Protein AF-A0A2G5KJH4-F1 (afdb_monomer)

Sequence (146 aa):
MKNVLNLIVLFIATLSLSCQGQSGFVKIDESEIDTVKLKSVQKLATDILLAQKRGTYYQLTSEEATAAMIEGLSETVQKSSHIQLKQLFGAFKEITFHSLLENEQRFRVYRFKGAYESDADVEVRAVTDSAGKLAGFFIKPWNESL

Radius of gyration: 23.16 Å; Cα contacts (8 Å, |Δi|>4): 206; chains: 1; bounding box: 33×48×89 Å

pLDDT: mean 88.8, std 18.12, range [39.62, 98.81]

Secondary structure (DSSP, 8-state):
-----------------------SEEEPPGGG--HHHHHHHHHHHHHHHHHHHTT------TTTB-HHHHHHT-HHHHHHHHHHHHHHH-S--EEEEEEEEEETT--EEEEEEEE-SS---EEEEEEE-TTS-EEEEEEEE--S--

Mean predicted aligned error: 8.67 Å

Structure (mmCIF, N/CA/C/O backbone):
data_AF-A0A2G5KJH4-F1
#
_entry.id   AF-A0A2G5KJH4-F1
#
loop_
_atom_site.group_PDB
_atom_site.id
_atom_site.type_symbol
_atom_site.label_atom_id
_atom_site.label_alt_id
_atom_site.label_comp_id
_atom_site.label_asym_id
_atom_site.label_entity_id
_atom_site.label_seq_id
_atom_site.pdbx_PDB_ins_code
_atom_site.Cartn_x
_atom_site.Cartn_y
_atom_site.Cartn_z
_atom_site.occupancy
_atom_site.B_iso_or_equiv
_atom_site.auth_seq_id
_atom_site.auth_comp_id
_atom_site.auth_asym_id
_atom_site.auth_atom_id
_atom_site.pdbx_PDB_model_num
ATOM 1 N N . MET A 1 1 ? -15.353 -32.971 -73.417 1.00 39.62 1 MET A N 1
ATOM 2 C CA . MET A 1 1 ? -13.909 -32.838 -73.125 1.00 39.62 1 MET A CA 1
ATOM 3 C C . MET A 1 1 ? -13.710 -31.631 -72.228 1.00 39.62 1 MET A C 1
ATOM 5 O O . MET A 1 1 ? -14.051 -30.562 -72.696 1.00 39.62 1 MET A O 1
ATOM 9 N N . LYS A 1 2 ? -13.147 -31.840 -71.024 1.00 41.62 2 LYS A N 1
ATOM 10 C CA . LYS A 1 2 ? -12.298 -30.903 -70.251 1.00 41.62 2 LYS A CA 1
ATOM 11 C C . LYS A 1 2 ? -12.901 -29.519 -69.905 1.00 41.62 2 LYS A C 1
ATOM 13 O O . LYS A 1 2 ? -13.318 -28.800 -70.786 1.00 41.62 2 LYS A O 1
ATOM 18 N N . ASN A 1 3 ? -12.913 -28.990 -68.689 1.00 47.75 3 ASN A N 1
ATOM 19 C CA . ASN A 1 3 ? -12.352 -29.359 -67.400 1.00 47.75 3 ASN A CA 1
ATOM 20 C C . ASN A 1 3 ? -13.089 -28.534 -66.330 1.00 47.75 3 ASN A C 1
ATOM 22 O O . ASN A 1 3 ? -13.518 -27.410 -66.574 1.00 47.75 3 ASN A O 1
ATOM 26 N N . VAL A 1 4 ? -13.171 -29.127 -65.147 1.00 53.56 4 VAL A N 1
ATOM 27 C CA . VAL A 1 4 ? -13.433 -28.531 -63.836 1.00 53.56 4 VAL A CA 1
ATOM 28 C C . VAL A 1 4 ? -12.732 -27.178 -63.662 1.00 53.56 4 VAL A C 1
ATOM 30 O O . VAL A 1 4 ? -11.527 -27.095 -63.890 1.00 53.56 4 VAL A O 1
ATOM 33 N N . LEU A 1 5 ? -13.443 -26.174 -63.142 1.00 44.75 5 LEU A N 1
ATOM 34 C CA . LEU A 1 5 ? -12.828 -25.186 -62.254 1.00 44.75 5 LEU A CA 1
ATOM 35 C C . LEU A 1 5 ? -13.880 -24.603 -61.298 1.00 44.75 5 LEU A C 1
ATOM 37 O O . LEU A 1 5 ? -14.481 -23.562 -61.546 1.00 44.75 5 LEU A O 1
ATOM 41 N N . ASN A 1 6 ? -14.113 -25.324 -60.199 1.00 46.94 6 ASN A N 1
ATOM 42 C CA . ASN A 1 6 ? -14.789 -24.799 -59.016 1.00 46.94 6 ASN A CA 1
ATOM 43 C C . ASN A 1 6 ? -13.948 -23.646 -58.457 1.00 46.94 6 ASN A C 1
ATOM 45 O O . ASN A 1 6 ? -12.899 -23.884 -57.858 1.00 46.94 6 ASN A O 1
ATOM 49 N N . LEU A 1 7 ? -14.399 -22.406 -58.637 1.00 44.47 7 LEU A N 1
ATOM 50 C CA . LEU A 1 7 ? -13.833 -21.263 -57.931 1.00 44.47 7 LEU A CA 1
ATOM 51 C C . LEU A 1 7 ? -14.471 -21.206 -56.538 1.00 44.47 7 LEU A C 1
ATOM 53 O O . LEU A 1 7 ? -15.496 -20.565 -56.321 1.00 44.47 7 LEU A O 1
ATOM 57 N N . ILE A 1 8 ? -13.875 -21.941 -55.601 1.00 52.09 8 ILE A N 1
ATOM 58 C CA . ILE A 1 8 ? -14.148 -21.799 -54.172 1.00 52.09 8 ILE A CA 1
ATOM 59 C C . ILE A 1 8 ? -13.588 -20.436 -53.763 1.00 52.09 8 ILE A C 1
ATOM 61 O O . ILE A 1 8 ? -12.385 -20.275 -53.568 1.00 52.09 8 ILE A O 1
ATOM 65 N N . VAL A 1 9 ? -14.461 -19.434 -53.672 1.00 51.50 9 VAL A N 1
ATOM 66 C CA . VAL A 1 9 ? -14.136 -18.160 -53.027 1.00 51.50 9 VAL A CA 1
ATOM 67 C C . VAL A 1 9 ? -14.110 -18.425 -51.525 1.00 51.50 9 VAL A C 1
ATOM 69 O O . VAL A 1 9 ? -15.129 -18.391 -50.840 1.00 51.50 9 VAL A O 1
ATOM 72 N N . LEU A 1 10 ? -12.921 -18.764 -51.031 1.00 44.62 10 LEU A N 1
ATOM 73 C CA . LEU A 1 10 ? -12.604 -18.839 -49.614 1.00 44.62 10 LEU A CA 1
ATOM 74 C C . LEU A 1 10 ? -12.591 -17.402 -49.073 1.00 44.62 10 LEU A C 1
ATOM 76 O O . LEU A 1 10 ? -11.574 -16.713 -49.139 1.00 44.62 10 LEU A O 1
ATOM 80 N N . PHE A 1 11 ? -13.741 -16.917 -48.601 1.00 45.78 11 PHE A N 1
ATOM 81 C CA . PHE A 1 11 ? -13.803 -15.649 -47.883 1.00 45.78 11 PHE A CA 1
ATOM 82 C C . PHE A 1 11 ? -13.142 -15.865 -46.522 1.00 45.78 11 PHE A C 1
ATOM 84 O O . PHE A 1 11 ? -13.711 -16.469 -45.613 1.00 45.78 11 PHE A O 1
ATOM 91 N N . ILE A 1 12 ? -11.878 -15.452 -46.450 1.00 56.50 12 ILE A N 1
ATOM 92 C CA . ILE A 1 12 ? -11.040 -15.455 -45.258 1.00 56.50 12 ILE A CA 1
ATOM 93 C C . ILE A 1 12 ? -11.812 -14.724 -44.164 1.00 56.50 12 ILE A C 1
ATOM 95 O O . ILE A 1 12 ? -12.029 -13.515 -44.245 1.00 56.50 12 ILE A O 1
ATOM 99 N N . ALA A 1 13 ? -12.244 -15.480 -43.155 1.00 51.56 13 ALA A N 1
ATOM 100 C CA . ALA A 1 13 ? -12.702 -14.928 -41.899 1.00 51.56 13 ALA A CA 1
ATOM 101 C C . ALA A 1 13 ? -11.585 -14.017 -41.388 1.00 51.56 13 ALA A C 1
ATOM 103 O O . ALA A 1 13 ? -10.507 -14.485 -41.017 1.00 51.56 13 ALA A O 1
ATOM 104 N N . THR A 1 14 ? -11.822 -12.708 -41.428 1.00 55.09 14 THR A N 1
ATOM 105 C CA . THR A 1 14 ? -11.014 -11.740 -40.705 1.00 55.09 14 THR A CA 1
ATOM 106 C C . THR A 1 14 ? -11.113 -12.131 -39.242 1.00 55.09 14 THR A C 1
ATOM 108 O O . THR A 1 14 ? -12.098 -11.811 -38.576 1.00 55.09 14 THR A O 1
ATOM 111 N N . LEU A 1 15 ? -10.116 -12.880 -38.769 1.00 50.53 15 LEU A N 1
ATOM 112 C CA . LEU A 1 15 ? -9.802 -13.018 -37.362 1.00 50.53 15 LEU A CA 1
ATOM 113 C C . LEU A 1 15 ? -9.658 -11.595 -36.847 1.00 50.53 15 LEU A C 1
ATOM 115 O O . LEU A 1 15 ? -8.642 -10.931 -37.052 1.00 50.53 15 LEU A O 1
ATOM 119 N N . SER A 1 16 ? -10.735 -11.105 -36.247 1.00 42.84 16 SER A N 1
ATOM 120 C CA . SER A 1 16 ? -10.716 -9.952 -35.378 1.00 42.84 16 SER A CA 1
ATOM 121 C C . SER A 1 16 ? -9.796 -10.348 -34.233 1.00 42.84 16 SER A C 1
ATOM 123 O O . SER A 1 16 ? -10.228 -10.915 -33.234 1.00 42.84 16 SER A O 1
ATOM 125 N N . LEU A 1 17 ? -8.497 -10.103 -34.409 1.00 51.12 17 LEU A N 1
ATOM 126 C CA . LEU A 1 17 ? -7.570 -9.929 -33.308 1.00 51.12 17 LEU A CA 1
ATOM 127 C C . LEU A 1 17 ? -8.047 -8.677 -32.576 1.00 51.12 17 LEU A C 1
ATOM 129 O O . LEU A 1 17 ? -7.511 -7.582 -32.723 1.00 51.12 17 LEU A O 1
ATOM 133 N N . SER A 1 18 ? -9.114 -8.839 -31.801 1.00 42.34 18 SER A N 1
ATOM 134 C CA . SER A 1 18 ? -9.310 -8.070 -30.598 1.00 42.34 18 SER A CA 1
ATOM 135 C C . SER A 1 18 ? -8.090 -8.386 -29.738 1.00 42.34 18 SER A C 1
ATOM 137 O O . SER A 1 18 ? -8.107 -9.341 -28.966 1.00 42.34 18 SER A O 1
ATOM 139 N N . CYS A 1 19 ? -7.003 -7.629 -29.924 1.00 42.69 19 CYS A N 1
ATOM 140 C CA . CYS A 1 19 ? -5.991 -7.447 -28.894 1.00 42.69 19 CYS A CA 1
ATOM 141 C C . CYS A 1 19 ? -6.731 -6.863 -27.691 1.00 42.69 19 CYS A C 1
ATOM 143 O O . CYS A 1 19 ? -6.896 -5.653 -27.549 1.00 42.69 19 CYS A O 1
ATOM 145 N N . GLN A 1 20 ? -7.288 -7.770 -26.894 1.00 45.03 20 GLN A N 1
ATOM 146 C CA . GLN A 1 20 ? -7.810 -7.507 -25.572 1.00 45.03 20 GLN A CA 1
ATOM 147 C C . GLN A 1 20 ? -6.679 -6.877 -24.763 1.00 45.03 20 GLN A C 1
ATOM 149 O O . GLN A 1 20 ? -5.531 -7.310 -24.848 1.00 45.03 20 GLN A O 1
ATOM 154 N N . GLY A 1 21 ? -7.020 -5.795 -24.066 1.00 46.72 21 GLY A N 1
ATOM 155 C CA . GLY A 1 21 ? -6.085 -4.850 -23.480 1.00 46.72 21 GLY A CA 1
ATOM 156 C C . GLY A 1 21 ? -5.003 -5.528 -22.656 1.00 46.72 21 GLY A C 1
ATOM 157 O O . GLY A 1 21 ? -5.258 -6.058 -21.578 1.00 46.72 21 GLY A O 1
ATOM 158 N N . GLN A 1 22 ? -3.776 -5.460 -23.154 1.00 49.91 22 GLN A N 1
ATOM 159 C CA . GLN A 1 22 ? -2.614 -5.718 -22.334 1.00 49.91 22 GLN A CA 1
ATOM 160 C C . GLN A 1 22 ? -2.449 -4.477 -21.462 1.00 49.91 22 GLN A C 1
ATOM 162 O O . GLN A 1 22 ? -2.043 -3.417 -21.940 1.00 49.91 22 GLN A O 1
ATOM 16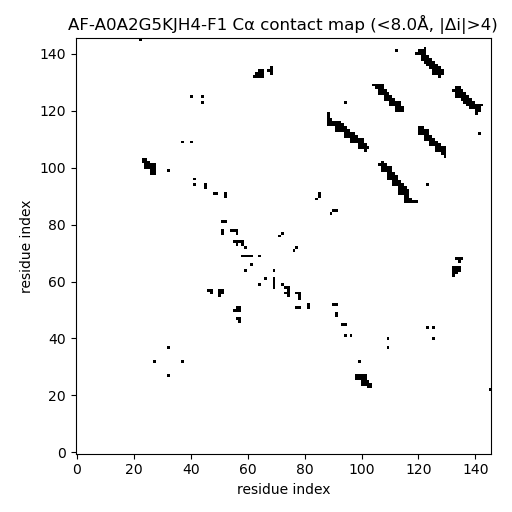7 N N . SER A 1 23 ? -2.856 -4.578 -20.193 1.00 59.56 23 SER A N 1
ATOM 168 C CA . SER A 1 23 ? -2.472 -3.608 -19.172 1.00 59.56 23 SER A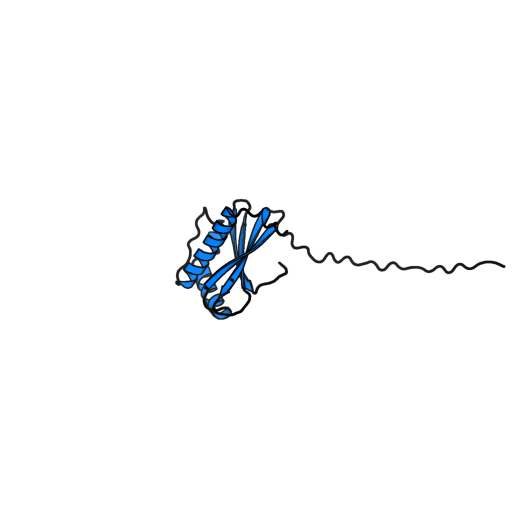 CA 1
ATOM 169 C C . SER A 1 23 ? -0.973 -3.368 -19.345 1.00 59.56 23 SER A C 1
ATOM 171 O O . SER A 1 23 ? -0.220 -4.342 -19.351 1.00 59.56 23 SER A O 1
ATOM 173 N N . GLY A 1 24 ? -0.528 -2.121 -19.523 1.00 81.12 24 GLY A N 1
ATOM 174 C CA . GLY A 1 24 ? 0.882 -1.783 -19.787 1.00 81.12 24 GLY A CA 1
ATOM 175 C C . GLY A 1 24 ? 1.848 -2.103 -18.637 1.00 81.12 24 GLY A C 1
ATOM 176 O O . GLY A 1 24 ? 2.912 -1.504 -18.555 1.00 81.12 24 GLY A O 1
ATOM 177 N N . PHE A 1 25 ? 1.455 -2.991 -17.725 1.00 88.44 25 PHE A N 1
ATOM 178 C CA . PHE A 1 25 ? 2.206 -3.492 -16.592 1.00 88.44 25 PHE A CA 1
ATOM 179 C C . PHE A 1 25 ? 2.720 -4.899 -16.891 1.00 88.44 25 PHE A C 1
ATOM 181 O O . PHE A 1 25 ? 1.955 -5.803 -17.223 1.00 88.44 25 PHE A O 1
ATOM 188 N N . VAL A 1 26 ? 4.021 -5.088 -16.715 1.00 93.38 26 VAL A N 1
ATOM 189 C CA . VAL A 1 26 ? 4.711 -6.369 -16.854 1.00 93.38 26 VAL A CA 1
ATOM 190 C C . VAL A 1 26 ? 5.118 -6.849 -15.465 1.00 93.38 26 VAL A C 1
ATOM 192 O O . VAL A 1 26 ? 5.580 -6.060 -14.639 1.00 93.38 26 VAL A O 1
ATOM 195 N N . LYS A 1 27 ? 4.918 -8.140 -15.183 1.00 95.12 27 LYS A N 1
ATOM 196 C CA . LYS A 1 27 ? 5.372 -8.748 -13.929 1.00 95.12 27 LYS A CA 1
ATOM 197 C C . LYS A 1 27 ? 6.897 -8.833 -13.922 1.00 95.12 27 LYS A C 1
ATOM 199 O O . LYS A 1 27 ? 7.480 -9.322 -14.883 1.00 95.12 27 LYS A O 1
ATOM 204 N N . ILE A 1 28 ? 7.504 -8.371 -12.835 1.00 96.00 28 ILE A N 1
ATOM 205 C CA . ILE A 1 28 ? 8.944 -8.487 -12.592 1.00 96.00 28 ILE A CA 1
ATOM 206 C C . ILE A 1 28 ? 9.240 -9.880 -12.035 1.00 96.00 28 ILE A C 1
ATOM 208 O O . ILE A 1 28 ? 8.491 -10.369 -11.179 1.00 96.00 28 ILE A O 1
ATOM 212 N N . ASP A 1 29 ? 10.303 -10.515 -12.527 1.00 96.19 29 ASP A N 1
ATOM 213 C CA . ASP A 1 29 ? 10.738 -11.819 -12.030 1.00 96.19 29 ASP A CA 1
ATOM 214 C C . ASP A 1 29 ? 11.220 -11.705 -10.578 1.00 96.19 29 ASP A C 1
ATOM 216 O O . ASP A 1 29 ? 11.828 -10.709 -10.190 1.00 96.19 29 ASP A O 1
ATOM 220 N N . GLU A 1 30 ? 10.958 -12.723 -9.757 1.00 93.94 30 GLU A N 1
ATOM 221 C CA . GLU A 1 30 ? 11.320 -12.702 -8.335 1.00 93.94 30 GLU A CA 1
ATOM 222 C C . GLU A 1 30 ? 12.825 -12.521 -8.105 1.00 93.94 30 GLU A C 1
ATOM 224 O O . GLU A 1 30 ? 13.220 -11.860 -7.143 1.00 93.94 30 GLU A O 1
ATOM 229 N N . SER A 1 31 ? 13.661 -13.043 -9.007 1.00 95.88 31 SER A N 1
ATOM 230 C CA . SER A 1 31 ? 15.119 -12.893 -8.950 1.00 95.88 31 SER A CA 1
ATOM 231 C C . SER A 1 31 ? 15.600 -11.461 -9.215 1.00 95.88 31 SER A C 1
ATOM 233 O O . SER A 1 31 ? 16.696 -11.094 -8.792 1.00 95.88 31 SER A O 1
ATOM 235 N N . GLU A 1 32 ? 14.774 -10.632 -9.859 1.00 96.12 32 GLU A N 1
ATOM 236 C CA . GLU A 1 32 ? 15.063 -9.230 -10.178 1.00 96.12 32 GLU A CA 1
ATOM 237 C C . GLU A 1 32 ? 14.528 -8.260 -9.111 1.00 96.12 32 GLU A C 1
ATOM 239 O O . GLU A 1 32 ? 14.767 -7.048 -9.173 1.00 96.12 32 GLU A O 1
ATOM 244 N N . ILE A 1 33 ? 13.794 -8.765 -8.113 1.00 97.12 33 ILE A N 1
ATOM 245 C CA . ILE A 1 33 ? 13.198 -7.927 -7.075 1.00 97.12 33 ILE A CA 1
ATOM 246 C C . ILE A 1 33 ? 14.275 -7.431 -6.108 1.00 97.12 33 ILE A C 1
ATOM 248 O O . ILE A 1 33 ? 14.884 -8.185 -5.348 1.00 97.12 33 ILE A O 1
ATOM 252 N N . ASP A 1 34 ? 14.422 -6.109 -6.049 1.00 97.19 34 ASP A N 1
ATOM 253 C CA . ASP A 1 34 ? 15.164 -5.428 -4.991 1.00 97.19 34 ASP A CA 1
ATOM 254 C C . ASP A 1 34 ? 14.459 -5.639 -3.639 1.00 97.19 34 ASP A C 1
ATOM 256 O O . ASP A 1 34 ? 13.479 -4.969 -3.290 1.00 97.19 34 ASP A O 1
ATOM 260 N N . THR A 1 35 ? 14.967 -6.601 -2.870 1.00 97.06 35 THR A N 1
ATOM 261 C CA . THR A 1 35 ? 14.379 -7.002 -1.587 1.00 97.06 35 THR A CA 1
ATOM 262 C C . THR A 1 35 ? 14.443 -5.907 -0.522 1.00 97.06 35 THR A C 1
ATOM 264 O O . THR A 1 35 ? 13.610 -5.897 0.387 1.00 97.06 35 THR A O 1
ATOM 267 N N . VAL A 1 36 ? 15.388 -4.965 -0.622 1.00 97.69 36 VAL A N 1
ATOM 268 C CA . VAL A 1 36 ? 15.489 -3.833 0.309 1.00 97.69 36 VAL A CA 1
ATOM 269 C C . VAL A 1 36 ? 14.341 -2.864 0.048 1.00 97.69 36 VAL A C 1
ATOM 271 O O . VAL A 1 36 ? 13.624 -2.494 0.982 1.00 97.69 36 VAL A O 1
ATOM 274 N N . LYS A 1 37 ? 14.099 -2.519 -1.222 1.00 97.00 37 LYS A N 1
ATOM 275 C CA . LYS A 1 37 ? 12.957 -1.675 -1.609 1.00 97.00 37 LYS A CA 1
ATOM 276 C C . LYS A 1 37 ? 11.625 -2.337 -1.292 1.00 97.00 37 LYS A C 1
ATOM 278 O O . LYS A 1 37 ? 10.760 -1.682 -0.714 1.00 97.00 37 LYS A O 1
ATOM 283 N N . LEU A 1 38 ? 11.475 -3.628 -1.594 1.00 98.19 38 LEU A N 1
ATOM 284 C CA . LEU A 1 38 ? 10.269 -4.381 -1.249 1.00 98.19 38 LEU A CA 1
ATOM 285 C C . LEU A 1 38 ? 9.959 -4.288 0.252 1.00 98.19 38 LEU A C 1
ATOM 287 O O . LEU A 1 38 ? 8.844 -3.927 0.624 1.00 98.19 38 LEU A O 1
ATOM 291 N N . LYS A 1 39 ? 10.947 -4.564 1.114 1.00 98.31 39 LYS A N 1
ATOM 292 C CA . LYS A 1 39 ? 10.771 -4.488 2.573 1.00 98.31 39 LYS A CA 1
ATOM 293 C C . LYS A 1 39 ? 10.408 -3.080 3.036 1.00 98.31 39 LYS A C 1
ATOM 295 O O . LYS A 1 39 ? 9.562 -2.942 3.914 1.00 98.31 39 LYS A O 1
ATOM 300 N N . SER A 1 40 ? 11.009 -2.051 2.438 1.00 98.31 40 SER A N 1
ATOM 301 C CA . SER A 1 40 ? 10.682 -0.654 2.742 1.00 98.31 40 SER A CA 1
ATOM 302 C C . SER A 1 40 ? 9.223 -0.324 2.404 1.00 98.31 40 SER A C 1
ATOM 304 O O . SER A 1 40 ? 8.479 0.151 3.262 1.00 98.31 40 SER A O 1
ATOM 306 N N . VAL A 1 41 ? 8.768 -0.670 1.194 1.00 98.62 41 VAL A N 1
ATOM 307 C CA . VAL A 1 41 ? 7.381 -0.430 0.757 1.00 98.62 41 VAL A CA 1
ATOM 308 C C . VAL A 1 41 ? 6.385 -1.237 1.589 1.00 98.62 41 VAL A C 1
ATOM 310 O O . VAL A 1 41 ? 5.356 -0.704 2.005 1.00 98.62 41 VAL A O 1
ATOM 313 N N . GLN A 1 42 ? 6.691 -2.504 1.882 1.00 98.75 42 GLN A N 1
ATOM 314 C CA . GLN A 1 42 ? 5.846 -3.343 2.730 1.00 98.75 42 GLN A CA 1
ATOM 315 C C . GLN A 1 42 ? 5.739 -2.776 4.148 1.00 98.75 42 GLN A C 1
ATOM 317 O O . GLN A 1 42 ? 4.647 -2.746 4.718 1.00 98.75 42 GLN A O 1
ATOM 322 N N . LYS A 1 43 ? 6.849 -2.290 4.716 1.00 98.69 43 LYS A N 1
ATOM 323 C CA . LYS A 1 43 ? 6.850 -1.640 6.028 1.00 98.69 43 LYS A CA 1
ATOM 324 C C . LYS A 1 43 ? 5.973 -0.388 6.015 1.00 98.69 43 LYS A C 1
ATOM 326 O O . LYS A 1 43 ? 5.095 -0.281 6.863 1.00 98.69 43 LYS A O 1
ATOM 331 N N . LEU A 1 44 ? 6.149 0.500 5.035 1.00 98.81 44 LEU A N 1
ATOM 332 C CA . LEU A 1 44 ? 5.346 1.721 4.914 1.00 98.81 44 LEU A CA 1
ATOM 333 C C . LEU A 1 44 ? 3.844 1.408 4.805 1.00 98.81 44 LEU A C 1
ATOM 335 O O . LEU A 1 44 ? 3.038 1.961 5.549 1.00 98.81 44 LEU A O 1
ATOM 339 N N . ALA A 1 45 ? 3.465 0.467 3.935 1.00 98.75 45 ALA A N 1
ATOM 340 C CA . ALA A 1 45 ? 2.079 0.016 3.794 1.00 98.75 45 ALA A CA 1
ATOM 341 C C . ALA A 1 45 ? 1.514 -0.553 5.109 1.00 98.75 45 ALA A C 1
ATOM 343 O O . ALA A 1 45 ? 0.380 -0.251 5.489 1.00 98.75 45 ALA A O 1
ATOM 344 N N . THR A 1 46 ? 2.316 -1.346 5.824 1.00 98.75 46 THR A N 1
ATOM 345 C CA . THR A 1 46 ? 1.946 -1.916 7.125 1.00 98.75 46 THR A CA 1
ATOM 346 C C . THR A 1 46 ? 1.754 -0.824 8.175 1.00 98.75 46 THR A C 1
ATOM 348 O O . THR A 1 46 ? 0.763 -0.847 8.902 1.00 98.75 46 THR A O 1
ATOM 351 N N . ASP A 1 47 ? 2.650 0.158 8.242 1.00 98.69 47 ASP A N 1
ATOM 352 C CA . ASP A 1 47 ? 2.587 1.240 9.225 1.00 98.69 47 ASP A CA 1
ATOM 353 C C . ASP A 1 47 ? 1.356 2.133 9.021 1.00 98.69 47 ASP A C 1
ATOM 355 O O . ASP A 1 47 ? 0.686 2.476 10.001 1.00 98.69 47 ASP A O 1
ATOM 359 N N . ILE A 1 48 ? 0.999 2.427 7.763 1.00 98.69 48 ILE A N 1
ATOM 360 C CA . ILE A 1 48 ? -0.246 3.123 7.399 1.00 98.69 48 ILE A CA 1
ATOM 361 C C . ILE A 1 48 ? -1.463 2.361 7.943 1.00 98.69 48 ILE A C 1
ATOM 363 O O . ILE A 1 48 ? -2.296 2.926 8.657 1.00 98.69 48 ILE A O 1
ATOM 367 N N . LEU A 1 49 ? -1.553 1.062 7.653 1.00 98.44 49 LEU A N 1
ATOM 368 C CA . LEU A 1 49 ? -2.686 0.221 8.053 1.00 98.44 49 LEU A CA 1
ATOM 369 C C . LEU A 1 49 ? -2.762 0.010 9.572 1.00 98.44 49 LEU A C 1
ATOM 371 O O . LEU A 1 49 ? -3.851 -0.001 10.153 1.00 98.44 49 LEU A O 1
ATOM 375 N N . LEU A 1 50 ? -1.618 -0.119 10.247 1.00 98.12 50 LEU A N 1
ATOM 376 C CA . LEU A 1 50 ? -1.562 -0.245 11.702 1.00 98.12 50 LEU A CA 1
ATOM 377 C C . LEU A 1 50 ? -1.915 1.064 12.412 1.00 98.12 50 LEU A C 1
ATOM 379 O O . LEU A 1 50 ? -2.562 1.018 13.459 1.00 98.12 50 LEU A O 1
ATOM 383 N N . ALA A 1 51 ? -1.524 2.222 11.874 1.00 98.06 51 ALA A N 1
ATOM 384 C CA . ALA A 1 51 ? -1.959 3.515 12.400 1.00 98.06 51 ALA A CA 1
ATOM 385 C C . ALA A 1 51 ? -3.489 3.633 12.342 1.00 98.06 51 ALA A C 1
ATOM 387 O O . ALA A 1 51 ? -4.127 3.877 13.366 1.00 98.06 51 ALA A O 1
ATOM 388 N N . GLN A 1 52 ? -4.077 3.322 11.185 1.00 95.88 52 GLN A N 1
ATOM 389 C CA . GLN A 1 52 ? -5.528 3.290 10.999 1.00 95.88 52 GLN A CA 1
ATOM 390 C C . GLN A 1 52 ? -6.224 2.346 11.988 1.00 95.88 52 GLN A C 1
ATOM 392 O O . GLN A 1 52 ? -7.168 2.750 12.665 1.00 95.88 52 GLN A O 1
ATOM 397 N N . LYS A 1 53 ? -5.712 1.116 12.153 1.00 95.06 53 LYS A N 1
ATOM 398 C CA . LYS A 1 53 ? -6.230 0.134 13.125 1.00 95.06 53 LYS A CA 1
ATOM 399 C C . LYS A 1 53 ? -6.215 0.651 14.568 1.00 95.06 53 LYS A C 1
ATOM 401 O O . LYS A 1 53 ? -7.097 0.298 15.348 1.00 95.06 53 LYS A O 1
ATOM 406 N N . ARG A 1 54 ? -5.227 1.473 14.933 1.00 95.56 54 ARG A N 1
ATOM 407 C CA . ARG A 1 54 ? -5.112 2.108 16.259 1.00 95.56 54 ARG A CA 1
ATOM 408 C C . ARG A 1 54 ? -5.996 3.352 16.420 1.00 95.56 54 ARG A C 1
ATOM 410 O O . ARG A 1 54 ? -5.958 3.978 17.473 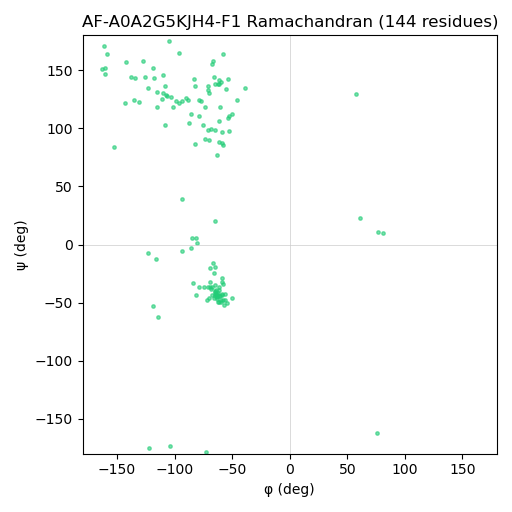1.00 95.56 54 ARG A O 1
ATOM 417 N N . GLY A 1 55 ? -6.778 3.718 15.404 1.00 91.94 55 GLY A N 1
ATOM 418 C CA . GLY A 1 55 ? -7.594 4.934 15.401 1.00 91.94 55 GLY A CA 1
ATOM 419 C C . GLY A 1 55 ? -6.794 6.217 15.154 1.00 91.94 55 GLY A C 1
ATOM 420 O O . GLY A 1 55 ? -7.332 7.312 15.321 1.00 91.94 55 GLY A O 1
ATOM 421 N N . THR A 1 56 ? -5.525 6.098 14.755 1.00 95.88 56 THR A N 1
ATOM 422 C CA . THR A 1 56 ? -4.663 7.221 14.368 1.00 95.88 56 THR A CA 1
ATOM 423 C C . THR A 1 56 ? -4.524 7.275 12.844 1.00 95.88 56 THR A C 1
ATOM 425 O O . THR A 1 56 ? -5.187 6.539 12.114 1.00 95.88 56 THR A O 1
ATOM 428 N N . TYR A 1 57 ? -3.663 8.156 12.342 1.00 97.25 57 TYR A N 1
ATOM 429 C CA . TYR A 1 57 ? -3.266 8.188 10.936 1.00 97.25 57 TYR A CA 1
ATOM 430 C C . TYR A 1 57 ? -1.743 8.159 10.831 1.00 97.25 57 TYR A C 1
ATOM 432 O O . TYR A 1 57 ? -1.044 8.486 11.794 1.00 97.25 57 TYR A O 1
ATOM 440 N N . TYR A 1 58 ? -1.2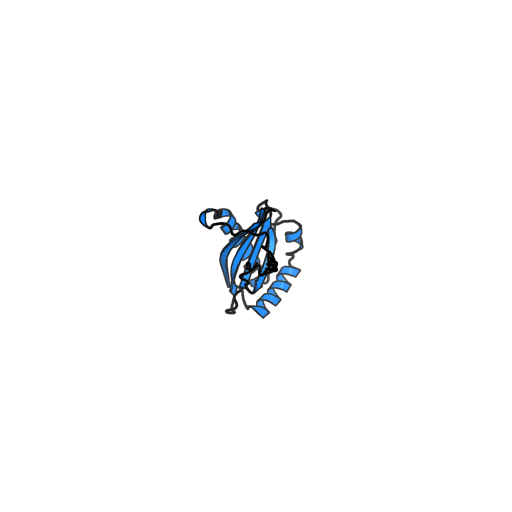35 7.729 9.681 1.00 98.44 58 TYR A N 1
ATOM 441 C CA . TYR A 1 58 ? 0.188 7.811 9.374 1.00 98.44 58 TYR A CA 1
ATOM 442 C C . TYR A 1 58 ? 0.467 9.100 8.609 1.00 98.44 58 TYR A C 1
ATOM 444 O O . TYR A 1 58 ? -0.134 9.334 7.560 1.00 98.44 58 TYR A O 1
ATOM 452 N N . GLN A 1 59 ? 1.361 9.939 9.122 1.00 98.12 59 GLN A N 1
ATOM 453 C CA . GLN A 1 59 ? 1.745 11.174 8.451 1.00 98.12 59 GLN A CA 1
ATOM 454 C C . GLN A 1 59 ? 2.892 10.891 7.477 1.00 98.12 59 GLN A C 1
ATOM 456 O O . GLN A 1 59 ? 4.030 10.715 7.899 1.00 98.12 59 GLN A O 1
ATOM 461 N N . LEU A 1 60 ? 2.577 10.852 6.181 1.00 98.38 60 LEU A N 1
ATOM 462 C CA . LEU A 1 60 ? 3.576 10.679 5.129 1.00 98.38 60 LEU A CA 1
ATOM 463 C C . LEU A 1 60 ? 4.534 11.873 5.075 1.00 98.38 60 LEU A C 1
ATOM 465 O O . LEU A 1 60 ? 4.115 13.032 5.134 1.00 98.38 60 LEU A O 1
ATOM 469 N N . THR A 1 61 ? 5.815 11.578 4.895 1.00 98.31 61 THR A N 1
ATOM 470 C CA . THR A 1 61 ? 6.867 12.572 4.666 1.00 98.31 61 THR A CA 1
ATOM 471 C C . THR A 1 61 ? 7.163 12.749 3.175 1.00 98.31 61 THR A C 1
ATOM 473 O O . THR A 1 61 ? 6.817 11.916 2.335 1.00 98.31 61 THR A O 1
ATOM 476 N N . SER A 1 62 ? 7.861 13.835 2.834 1.00 97.94 62 SER A N 1
ATOM 477 C CA . SER A 1 62 ? 8.337 14.096 1.469 1.00 97.94 62 SER A CA 1
ATOM 478 C C . SER A 1 62 ? 9.406 13.109 0.990 1.00 97.94 62 SER A C 1
ATOM 480 O O . SER A 1 62 ? 9.660 13.040 -0.215 1.00 97.94 62 SER A O 1
ATOM 482 N N . GLU A 1 63 ? 10.030 12.353 1.895 1.00 97.81 63 GLU A N 1
ATOM 483 C CA . GLU A 1 63 ? 10.952 11.262 1.563 1.00 97.81 63 GLU A CA 1
ATOM 484 C C . GLU A 1 63 ? 10.193 9.992 1.160 1.00 97.81 63 GLU A C 1
ATOM 486 O O . GLU A 1 63 ? 10.603 9.298 0.234 1.00 97.81 63 GLU A O 1
ATOM 491 N N . GLU A 1 64 ? 9.055 9.724 1.801 1.00 98.38 64 GLU A N 1
ATOM 492 C CA . GLU A 1 64 ? 8.263 8.509 1.587 1.00 98.38 64 GLU A CA 1
ATOM 493 C C . GLU A 1 64 ? 7.314 8.606 0.394 1.00 98.38 64 GLU A C 1
ATOM 495 O O . GLU A 1 64 ? 7.035 7.597 -0.255 1.00 98.38 64 GLU A O 1
ATOM 500 N N . ALA A 1 65 ? 6.776 9.795 0.115 1.00 98.56 65 ALA A N 1
ATOM 501 C CA . ALA A 1 65 ? 5.634 9.944 -0.776 1.00 98.56 65 ALA A CA 1
ATOM 502 C C . ALA A 1 65 ? 5.700 11.192 -1.662 1.00 98.56 65 ALA A C 1
ATOM 504 O O . ALA A 1 65 ? 6.371 12.185 -1.374 1.00 98.56 65 ALA A O 1
ATOM 505 N N . THR A 1 66 ? 4.977 11.131 -2.778 1.00 98.56 66 THR A N 1
ATOM 506 C CA . THR A 1 66 ? 4.747 12.291 -3.647 1.00 98.56 66 THR A CA 1
ATOM 507 C C . THR A 1 66 ? 3.870 13.328 -2.937 1.00 98.56 66 THR A C 1
ATOM 509 O O . THR A 1 66 ? 3.069 12.979 -2.071 1.00 98.56 66 THR A O 1
ATOM 512 N N . ALA A 1 67 ? 3.965 14.603 -3.331 1.00 98.25 67 ALA A N 1
ATOM 513 C CA . ALA A 1 67 ? 3.144 15.669 -2.742 1.00 98.25 67 ALA A CA 1
ATOM 514 C C . ALA A 1 67 ? 1.635 15.370 -2.845 1.00 98.25 67 ALA A C 1
ATOM 516 O O . ALA A 1 67 ? 0.913 15.502 -1.860 1.00 98.25 67 ALA A O 1
ATOM 517 N N . ALA A 1 68 ? 1.191 14.869 -4.003 1.00 98.00 68 ALA A N 1
ATOM 518 C CA . ALA A 1 68 ? -0.196 14.463 -4.221 1.00 98.00 68 ALA A CA 1
ATOM 519 C C . ALA A 1 68 ? -0.633 13.334 -3.273 1.00 98.00 68 ALA A C 1
ATOM 521 O O . ALA A 1 68 ? -1.765 13.331 -2.800 1.00 98.00 68 ALA A O 1
ATOM 522 N N . MET A 1 69 ? 0.255 12.386 -2.961 1.00 98.06 69 MET A N 1
ATOM 523 C CA . MET A 1 69 ? -0.052 11.301 -2.028 1.00 98.06 69 MET A CA 1
ATOM 524 C C . MET A 1 69 ? -0.075 11.779 -0.570 1.00 98.06 69 MET A C 1
ATOM 526 O O . MET A 1 69 ? -0.918 11.320 0.195 1.00 98.06 69 MET A O 1
ATOM 530 N N . ILE A 1 70 ? 0.802 12.713 -0.184 1.00 98.38 70 ILE A N 1
ATOM 531 C CA . ILE A 1 70 ? 0.796 13.326 1.158 1.00 98.38 70 ILE A CA 1
ATOM 532 C C . ILE A 1 70 ? -0.530 14.055 1.404 1.00 98.38 70 ILE A C 1
ATOM 534 O O . ILE A 1 70 ? -1.137 13.894 2.460 1.00 98.38 70 ILE A O 1
ATOM 538 N N . GLU A 1 71 ? -1.003 14.817 0.418 1.00 97.50 71 GLU A N 1
ATOM 539 C CA . GLU A 1 71 ? -2.293 15.509 0.485 1.00 97.50 71 GLU A CA 1
ATOM 540 C C . GLU A 1 71 ? -3.475 14.524 0.420 1.00 97.50 71 GLU A C 1
ATOM 542 O O . GLU A 1 71 ? -4.406 14.585 1.227 1.00 97.50 71 GLU A O 1
ATOM 547 N N . GLY A 1 72 ? -3.419 13.572 -0.515 1.00 96.75 72 GLY A N 1
ATOM 548 C CA . GLY A 1 72 ? -4.491 12.616 -0.780 1.00 96.75 72 GLY A CA 1
ATOM 549 C C . GLY A 1 72 ? -4.696 11.583 0.328 1.00 96.75 72 GLY A C 1
ATOM 550 O O . GLY A 1 72 ? -5.830 11.183 0.583 1.00 96.75 72 GLY A O 1
ATOM 551 N N . LEU A 1 73 ? -3.637 11.180 1.036 1.00 96.94 73 LEU A N 1
ATOM 552 C CA . LEU A 1 73 ? -3.713 10.281 2.194 1.00 96.94 73 LEU A CA 1
ATOM 553 C C . LEU A 1 73 ? -3.795 11.048 3.516 1.00 96.94 73 LEU A C 1
ATOM 555 O O . LEU A 1 73 ? -3.191 10.650 4.512 1.00 96.94 73 LEU A O 1
ATOM 559 N N . SER A 1 74 ? -4.540 12.150 3.538 1.00 97.19 74 SER A N 1
ATOM 560 C CA . SER A 1 74 ? -4.767 12.937 4.751 1.00 97.19 74 SER A CA 1
ATOM 561 C C . SER A 1 74 ? -5.408 12.122 5.884 1.00 97.19 74 SER A C 1
ATOM 563 O O . SER A 1 74 ? -6.011 11.066 5.669 1.00 97.19 74 SER A O 1
ATOM 565 N N . GLU A 1 75 ? -5.342 12.650 7.109 1.00 97.62 75 GLU A N 1
ATOM 566 C CA . GLU A 1 75 ? -5.991 12.061 8.288 1.00 97.62 75 GLU A CA 1
ATOM 567 C C . GLU A 1 75 ? -7.473 11.732 8.039 1.00 97.62 75 GLU A C 1
ATOM 569 O O . GLU A 1 75 ? -7.936 10.633 8.351 1.00 97.62 75 GLU A O 1
ATOM 574 N N . THR A 1 76 ? -8.212 12.663 7.432 1.00 97.25 76 THR A N 1
ATOM 575 C CA . THR A 1 76 ? -9.638 12.504 7.120 1.00 97.25 76 THR A CA 1
ATOM 576 C C . THR A 1 76 ? -9.884 11.339 6.162 1.00 97.25 76 THR A C 1
ATOM 578 O O . THR A 1 76 ? -10.788 10.525 6.385 1.00 97.25 76 THR A O 1
ATOM 581 N N . VAL A 1 77 ? -9.065 11.213 5.113 1.00 96.88 77 VAL A N 1
ATOM 582 C CA . VAL A 1 77 ? -9.172 10.118 4.137 1.00 96.88 77 VAL A CA 1
ATOM 583 C C . VAL A 1 77 ? -8.812 8.782 4.782 1.00 96.88 77 VAL A C 1
ATOM 585 O O . VAL A 1 77 ? -9.545 7.809 4.614 1.00 96.88 77 VAL A O 1
ATOM 588 N N . GLN A 1 78 ? -7.744 8.726 5.581 1.00 97.94 78 GLN A N 1
ATOM 589 C CA . GLN A 1 78 ? -7.345 7.496 6.269 1.00 97.94 78 GLN A CA 1
ATOM 590 C C . GLN A 1 78 ? -8.410 7.014 7.260 1.00 97.94 78 GLN A C 1
ATOM 592 O O . GLN A 1 78 ? -8.760 5.834 7.253 1.00 97.94 78 GLN A O 1
ATOM 597 N N . LYS A 1 79 ? -8.974 7.911 8.080 1.00 97.06 79 LYS A N 1
ATOM 598 C CA . LYS A 1 79 ? -10.016 7.552 9.056 1.00 97.06 79 LYS A CA 1
ATOM 599 C C . LYS A 1 79 ? -11.306 7.092 8.382 1.00 97.06 79 LYS A C 1
ATOM 601 O O . LYS A 1 79 ? -11.868 6.071 8.775 1.00 97.06 79 LYS A O 1
ATOM 606 N N . SER A 1 80 ? -11.769 7.813 7.360 1.00 96.31 80 SER A N 1
ATOM 607 C CA . SER A 1 80 ? -12.984 7.435 6.623 1.00 96.31 80 SER A CA 1
ATOM 608 C C . SER A 1 80 ? -12.813 6.110 5.874 1.00 96.31 80 SER A C 1
ATOM 610 O O . SER A 1 80 ? -13.702 5.260 5.936 1.00 96.31 80 SER A O 1
ATOM 612 N N . SER A 1 81 ? -11.652 5.890 5.250 1.00 95.00 81 SER A N 1
ATOM 613 C CA . SER A 1 81 ? -11.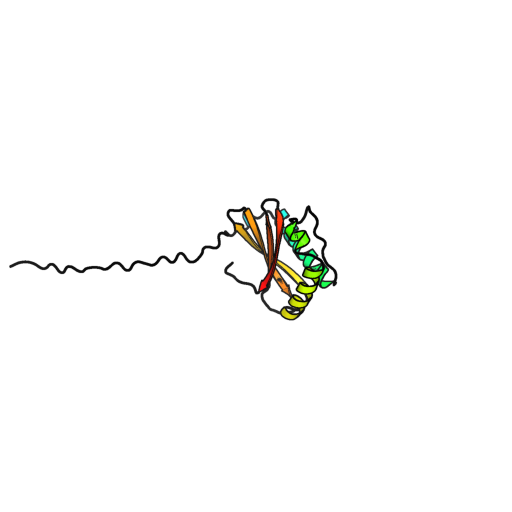317 4.621 4.593 1.00 95.00 81 SER A CA 1
ATOM 614 C C . SER A 1 81 ? -11.241 3.476 5.599 1.00 95.00 81 SER A C 1
ATOM 616 O O . SER A 1 81 ? -11.790 2.409 5.347 1.00 95.00 81 SER A O 1
ATOM 618 N N . HIS A 1 82 ? -10.634 3.690 6.773 1.00 96.50 82 HIS A N 1
ATOM 619 C CA . HIS A 1 82 ? -10.557 2.666 7.815 1.00 96.50 82 HIS A CA 1
ATOM 620 C C . HIS A 1 82 ? -11.942 2.195 8.273 1.00 96.50 82 HIS A C 1
ATOM 622 O O . HIS A 1 82 ? -12.159 0.994 8.409 1.00 96.50 82 HIS A O 1
ATOM 628 N N . ILE A 1 83 ? -12.887 3.121 8.477 1.00 97.12 83 ILE A N 1
ATOM 629 C CA . ILE A 1 83 ? -14.264 2.780 8.863 1.00 97.12 83 ILE A CA 1
ATOM 630 C C . ILE A 1 83 ? -14.914 1.889 7.799 1.00 97.12 83 ILE A C 1
ATOM 632 O O . ILE A 1 83 ? -15.465 0.843 8.139 1.00 97.12 83 ILE A O 1
ATOM 636 N N . GLN A 1 84 ? -14.805 2.266 6.523 1.00 96.50 84 GLN A N 1
ATOM 637 C CA . GLN A 1 84 ? -15.371 1.493 5.413 1.00 96.50 84 GLN A CA 1
ATOM 638 C C . GLN A 1 84 ? -14.725 0.107 5.301 1.00 96.50 84 GLN A C 1
ATOM 640 O O . GLN A 1 84 ? -15.418 -0.903 5.229 1.00 96.50 84 GLN A O 1
ATOM 645 N N . LEU A 1 85 ? -13.395 0.034 5.359 1.00 96.56 85 LEU A N 1
ATOM 646 C CA . LEU A 1 85 ? -12.662 -1.230 5.282 1.00 96.56 85 LEU A CA 1
ATOM 647 C C . LEU A 1 85 ? -12.978 -2.148 6.459 1.00 96.56 85 LEU A C 1
ATOM 649 O O . LEU A 1 85 ? -13.140 -3.347 6.266 1.00 96.56 85 LEU A O 1
ATOM 653 N N . LYS A 1 86 ? -13.125 -1.595 7.667 1.00 96.81 86 LYS A N 1
ATOM 654 C CA . LYS A 1 86 ? -13.526 -2.367 8.844 1.00 96.81 86 LYS A CA 1
ATOM 655 C C . LYS A 1 86 ? -14.946 -2.920 8.709 1.00 96.81 86 LYS A C 1
ATOM 657 O O . LYS A 1 86 ? -15.200 -4.021 9.180 1.00 96.81 86 LYS A O 1
ATOM 662 N N . GLN A 1 87 ? -15.860 -2.194 8.066 1.00 96.94 87 GLN A N 1
ATOM 663 C CA . GLN A 1 87 ? -17.209 -2.695 7.779 1.00 96.94 87 GLN A CA 1
ATOM 664 C C . GLN A 1 87 ? -17.208 -3.811 6.726 1.00 96.94 87 GLN A C 1
ATOM 666 O O . GLN A 1 87 ? -17.991 -4.746 6.844 1.00 96.94 87 GLN A O 1
ATOM 671 N N . LEU A 1 88 ? -16.338 -3.719 5.716 1.00 96.31 88 LEU A N 1
ATOM 672 C CA . LEU A 1 88 ? -16.277 -4.681 4.612 1.00 96.31 88 LEU A CA 1
ATOM 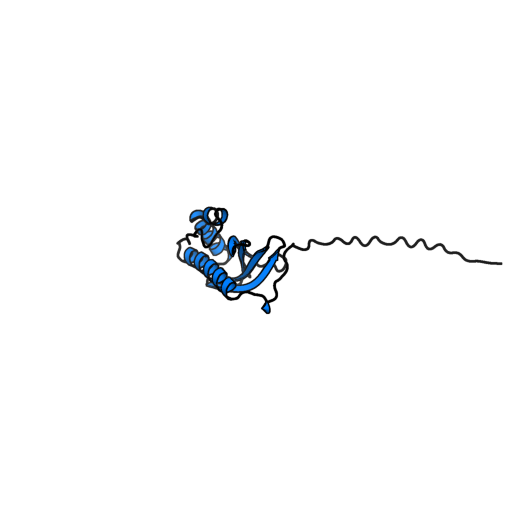673 C C . LEU A 1 88 ? -15.496 -5.954 4.958 1.00 96.31 88 LEU A C 1
ATOM 675 O O . LEU A 1 88 ? -15.926 -7.049 4.612 1.00 96.31 88 LEU A O 1
ATOM 679 N N . PHE A 1 89 ? -14.348 -5.807 5.619 1.00 97.44 89 PHE A N 1
ATOM 680 C CA . PHE A 1 89 ? -13.368 -6.881 5.810 1.00 97.44 89 PHE A CA 1
ATOM 681 C C . PHE A 1 89 ? -13.056 -7.158 7.293 1.00 97.44 89 PHE A C 1
ATOM 683 O O . PHE A 1 89 ? -12.364 -8.117 7.630 1.00 97.44 89 PHE A O 1
ATOM 690 N N . GLY A 1 90 ? -13.556 -6.333 8.216 1.00 97.12 90 GLY A N 1
ATOM 691 C CA . GLY A 1 90 ? -13.203 -6.404 9.635 1.00 97.12 90 GLY A CA 1
ATOM 692 C C . GLY A 1 90 ? -11.813 -5.833 9.935 1.00 97.12 90 GLY A C 1
ATOM 693 O O . GLY A 1 90 ? -11.261 -5.041 9.167 1.00 97.12 90 GLY A O 1
ATOM 694 N N . ALA A 1 91 ? -11.238 -6.160 11.093 1.00 96.62 91 ALA A N 1
ATOM 695 C CA . ALA A 1 91 ? -9.961 -5.578 11.504 1.00 96.62 91 ALA A CA 1
ATOM 696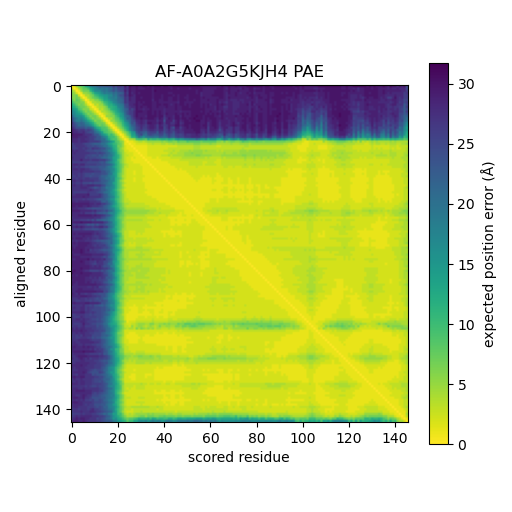 C C . ALA A 1 91 ? -8.771 -6.101 10.679 1.00 96.62 91 ALA A C 1
ATOM 698 O O . ALA A 1 91 ? -8.606 -7.301 10.470 1.00 96.62 91 ALA A O 1
ATOM 699 N N . PHE A 1 92 ? -7.884 -5.187 10.280 1.00 97.94 92 PHE A N 1
ATOM 700 C CA . PHE A 1 92 ? -6.612 -5.518 9.635 1.00 97.94 92 PHE A CA 1
ATOM 701 C C . PHE A 1 92 ? -5.708 -6.366 10.548 1.00 97.94 92 PHE A C 1
ATOM 703 O O . PHE A 1 92 ? -5.613 -6.103 11.754 1.00 97.94 92 PHE A O 1
ATOM 710 N N . LYS A 1 93 ? -5.000 -7.345 9.978 1.00 98.06 93 LYS A N 1
ATOM 711 C CA . LYS A 1 93 ? -4.020 -8.184 10.683 1.00 98.06 93 LYS A CA 1
ATOM 712 C C . LYS A 1 93 ? -2.610 -7.949 10.154 1.00 98.06 93 LYS A C 1
ATOM 714 O O . LYS A 1 93 ? -1.767 -7.472 10.909 1.00 98.06 93 LYS A O 1
ATOM 719 N N . GLU A 1 94 ? -2.380 -8.249 8.881 1.00 98.44 94 GLU A N 1
ATOM 720 C CA . GLU A 1 94 ? -1.060 -8.198 8.248 1.00 98.44 94 GLU A CA 1
ATOM 721 C C . GLU A 1 94 ? -1.163 -8.145 6.719 1.00 98.44 94 GLU A C 1
ATOM 723 O O . GLU A 1 94 ? -2.242 -8.318 6.148 1.00 98.44 94 GLU A O 1
ATOM 728 N N . ILE A 1 95 ? -0.030 -7.906 6.056 1.00 98.69 95 ILE A N 1
ATOM 729 C CA . ILE A 1 95 ? 0.100 -8.024 4.603 1.00 98.69 95 ILE A CA 1
ATOM 730 C C . ILE A 1 95 ? 1.254 -8.955 4.233 1.00 98.69 95 ILE A C 1
ATOM 732 O O . ILE A 1 95 ? 2.317 -8.926 4.858 1.00 98.69 95 ILE A O 1
ATOM 736 N N . THR A 1 96 ? 1.077 -9.718 3.159 1.00 98.44 96 THR A N 1
ATOM 737 C CA . THR A 1 96 ? 2.104 -10.600 2.592 1.00 98.44 96 THR A CA 1
ATOM 738 C C . THR A 1 96 ? 2.350 -10.235 1.136 1.00 98.44 96 THR A C 1
ATOM 740 O O . THR A 1 96 ? 1.407 -10.016 0.378 1.00 98.44 96 THR A O 1
ATOM 743 N N . PHE A 1 97 ? 3.616 -10.141 0.731 1.00 98.50 97 PHE A N 1
ATOM 744 C CA . PHE A 1 97 ? 3.967 -9.852 -0.658 1.00 98.50 97 PHE A CA 1
ATOM 745 C C . PHE A 1 97 ? 3.459 -10.943 -1.606 1.00 98.50 97 PHE A C 1
ATOM 747 O O . PHE A 1 97 ? 3.565 -12.126 -1.297 1.00 98.50 97 PHE A O 1
ATOM 754 N N . HIS A 1 98 ? 2.922 -10.527 -2.754 1.00 97.88 98 HIS A N 1
ATOM 755 C CA . HIS A 1 98 ? 2.468 -11.431 -3.808 1.00 97.88 98 HIS A CA 1
ATOM 756 C C . HIS A 1 98 ? 3.226 -11.219 -5.119 1.00 97.88 98 HIS A C 1
ATOM 758 O O . HIS A 1 98 ? 3.728 -12.166 -5.715 1.00 97.88 98 HIS A O 1
ATOM 764 N N . SER A 1 99 ? 3.275 -9.985 -5.620 1.00 97.50 99 SER A N 1
ATOM 765 C CA . SER A 1 99 ? 3.910 -9.717 -6.912 1.00 97.50 99 SER A CA 1
ATOM 766 C C . SER A 1 99 ? 4.281 -8.255 -7.082 1.00 97.50 99 SER A C 1
ATOM 768 O O . SER A 1 99 ? 3.594 -7.368 -6.572 1.00 97.50 99 SER A O 1
ATOM 770 N N . LEU A 1 100 ? 5.318 -8.021 -7.880 1.00 97.81 100 LEU A N 1
ATOM 771 C CA . LEU A 1 100 ? 5.731 -6.706 -8.341 1.00 97.81 100 LEU A CA 1
ATOM 772 C C . LEU A 1 100 ? 5.443 -6.589 -9.838 1.00 97.81 100 LEU A C 1
ATOM 774 O O . LEU A 1 100 ? 5.812 -7.473 -10.611 1.00 97.81 100 LEU A O 1
ATOM 778 N N . LEU A 1 101 ? 4.789 -5.502 -10.238 1.00 96.38 101 LEU A N 1
ATOM 779 C CA . LEU A 1 101 ? 4.592 -5.148 -11.642 1.00 96.38 101 LEU A CA 1
ATOM 780 C C . LEU A 1 101 ? 5.253 -3.801 -11.937 1.00 96.38 101 LEU A C 1
ATOM 782 O O . LEU A 1 101 ? 5.325 -2.952 -11.050 1.00 96.38 101 LEU A O 1
ATOM 786 N N . GLU A 1 102 ? 5.675 -3.577 -13.174 1.00 95.25 102 GLU A N 1
ATOM 787 C CA . GLU A 1 102 ? 6.219 -2.296 -13.635 1.00 95.25 102 GLU A CA 1
ATOM 788 C C . GLU A 1 102 ? 5.614 -1.914 -14.990 1.00 95.25 102 GLU A C 1
ATOM 790 O O . GLU A 1 102 ? 5.369 -2.791 -15.816 1.00 95.25 102 GLU A O 1
ATOM 795 N N . ASN A 1 103 ? 5.355 -0.624 -15.221 1.00 92.75 103 ASN A N 1
ATOM 796 C CA . ASN A 1 103 ? 4.952 -0.124 -16.539 1.00 92.75 103 ASN A CA 1
ATOM 797 C C . ASN A 1 103 ? 6.080 0.620 -17.268 1.00 92.75 103 ASN A C 1
ATOM 799 O O . ASN A 1 103 ? 7.143 0.890 -16.714 1.00 92.75 103 ASN A O 1
ATOM 803 N N . GLU A 1 104 ? 5.819 1.022 -18.513 1.00 89.50 104 GLU A N 1
ATOM 804 C CA . GLU A 1 104 ? 6.770 1.785 -19.339 1.00 89.50 104 GLU A CA 1
ATOM 805 C C . GLU A 1 104 ? 7.202 3.119 -18.704 1.00 89.50 104 GLU A C 1
ATOM 807 O O . GLU A 1 104 ? 8.327 3.575 -18.898 1.00 89.50 104 GLU A O 1
ATOM 812 N N . GLN A 1 105 ? 6.332 3.722 -17.888 1.00 89.44 105 GLN A N 1
ATOM 813 C CA . GLN A 1 105 ? 6.602 4.951 -17.133 1.00 89.44 105 GLN A CA 1
ATOM 814 C C . GLN A 1 105 ? 7.391 4.697 -15.835 1.00 89.44 105 GLN A C 1
ATOM 816 O O . GLN A 1 105 ? 7.600 5.625 -15.055 1.00 89.44 105 GLN A O 1
ATOM 821 N N . ARG A 1 106 ? 7.838 3.456 -15.595 1.00 91.88 106 ARG A N 1
ATOM 822 C CA . ARG A 1 106 ? 8.583 3.015 -14.404 1.00 91.88 106 ARG A CA 1
ATOM 823 C C . ARG A 1 106 ? 7.824 3.186 -13.088 1.00 91.88 106 ARG A C 1
ATOM 825 O O . ARG A 1 106 ? 8.441 3.208 -12.023 1.00 91.88 106 ARG A O 1
ATOM 832 N N . PHE A 1 107 ? 6.494 3.251 -13.137 1.00 95.81 107 PHE A N 1
ATOM 833 C CA . PHE A 1 107 ? 5.691 3.045 -11.941 1.00 95.81 107 PHE A CA 1
ATOM 834 C C . PHE A 1 107 ? 5.745 1.581 -11.549 1.00 95.81 107 PHE A C 1
ATOM 836 O O . PHE A 1 107 ? 5.525 0.694 -12.375 1.00 95.81 107 PHE A O 1
ATOM 843 N N . ARG A 1 108 ? 5.985 1.341 -10.264 1.00 97.44 108 ARG A N 1
ATOM 844 C CA . ARG A 1 108 ? 6.035 0.002 -9.688 1.00 97.44 108 ARG A CA 1
ATOM 845 C C . ARG A 1 108 ? 4.810 -0.250 -8.838 1.00 97.44 108 ARG A C 1
ATOM 847 O O . ARG A 1 108 ? 4.501 0.540 -7.953 1.00 97.44 108 ARG A O 1
ATOM 854 N N . VAL A 1 109 ? 4.135 -1.363 -9.088 1.00 97.88 109 VAL A N 1
ATOM 855 C CA . VAL A 1 109 ? 2.941 -1.800 -8.367 1.00 97.88 109 VAL A CA 1
ATOM 856 C C . VAL A 1 109 ? 3.311 -2.990 -7.497 1.00 97.88 109 VAL A C 1
ATOM 858 O O . VAL A 1 109 ? 3.444 -4.114 -7.980 1.00 97.88 109 VAL A O 1
ATOM 861 N N . TYR A 1 110 ? 3.463 -2.737 -6.203 1.00 98.50 110 TYR A N 1
ATOM 862 C CA . TYR A 1 110 ? 3.647 -3.764 -5.189 1.00 98.50 110 TYR A CA 1
ATOM 863 C C . TYR A 1 110 ? 2.269 -4.253 -4.760 1.00 98.50 110 TYR A C 1
ATOM 865 O O . TYR A 1 110 ? 1.481 -3.507 -4.169 1.00 98.50 110 TYR A O 1
ATOM 873 N N . ARG A 1 111 ? 1.969 -5.507 -5.091 1.00 98.25 111 ARG A N 1
ATOM 874 C CA . ARG A 1 111 ? 0.721 -6.170 -4.723 1.00 98.25 111 ARG A CA 1
ATOM 875 C C . ARG A 1 111 ? 0.972 -7.031 -3.500 1.00 98.25 111 ARG A C 1
ATOM 877 O O . ARG A 1 111 ? 1.828 -7.920 -3.529 1.00 98.25 111 ARG A O 1
ATOM 884 N N . PHE A 1 112 ? 0.202 -6.783 -2.454 1.00 98.69 112 PHE A N 1
ATOM 885 C CA . PHE A 1 112 ? 0.204 -7.573 -1.238 1.00 98.69 112 PHE A CA 1
ATOM 886 C C . PHE A 1 112 ? -1.170 -8.213 -1.036 1.00 98.69 112 PHE A C 1
ATOM 888 O O . PHE A 1 112 ? -2.199 -7.591 -1.308 1.00 98.69 112 PHE A O 1
ATOM 895 N N . LYS A 1 113 ? -1.186 -9.443 -0.528 1.00 98.44 113 LYS A N 1
ATOM 896 C CA . LYS A 1 113 ? -2.380 -10.058 0.051 1.00 98.44 113 LYS A CA 1
ATOM 897 C C . LYS A 1 113 ? -2.583 -9.471 1.443 1.00 98.44 113 LYS A C 1
ATOM 899 O O . LYS A 1 113 ? -1.660 -9.500 2.256 1.00 98.44 113 LYS A O 1
ATOM 904 N N . GLY A 1 114 ? -3.752 -8.897 1.695 1.00 98.25 114 GLY A N 1
ATOM 905 C CA . GLY A 1 114 ? -4.128 -8.343 2.989 1.00 98.25 114 GLY A CA 1
ATOM 906 C C . GLY A 1 114 ? -4.932 -9.347 3.800 1.00 98.25 114 GLY A C 1
ATOM 907 O O . GLY A 1 114 ? -6.003 -9.765 3.373 1.00 98.25 114 GLY A O 1
ATOM 908 N N . ALA A 1 115 ? -4.447 -9.697 4.988 1.00 98.25 115 ALA A N 1
ATOM 909 C CA . ALA A 1 115 ? -5.197 -10.495 5.944 1.00 98.25 115 ALA A CA 1
ATOM 910 C C . ALA A 1 115 ? -6.041 -9.577 6.838 1.00 98.25 115 ALA A C 1
ATOM 912 O O . ALA A 1 115 ? -5.519 -8.686 7.518 1.00 98.25 115 ALA A O 1
ATOM 913 N N . TYR A 1 116 ? -7.348 -9.828 6.864 1.00 98.06 116 TYR A N 1
ATOM 914 C CA . TYR A 1 116 ? -8.311 -9.145 7.724 1.00 98.06 116 TYR A CA 1
ATOM 915 C C . TYR A 1 116 ? -9.050 -10.165 8.616 1.00 98.06 116 TYR A C 1
ATOM 917 O O . TYR A 1 116 ? -8.672 -11.339 8.696 1.00 98.06 116 TYR A O 1
ATOM 925 N N . GLU A 1 117 ? -10.039 -9.727 9.395 1.00 98.06 117 GLU A N 1
ATOM 926 C CA . GLU A 1 117 ? -10.879 -10.632 10.193 1.00 98.06 117 GLU A CA 1
ATOM 927 C C . GLU A 1 117 ? -11.776 -11.505 9.318 1.00 98.06 117 GLU A C 1
ATOM 929 O O . GLU A 1 117 ? -11.916 -12.687 9.627 1.00 98.06 117 GLU A O 1
ATOM 934 N N . SER A 1 118 ? -12.313 -10.954 8.226 1.00 96.81 118 SER A N 1
ATOM 935 C CA . SER A 1 118 ? -12.979 -11.734 7.184 1.00 96.81 118 SER A CA 1
ATOM 936 C C . SER A 1 118 ? -11.996 -12.643 6.446 1.00 96.81 118 SER A C 1
ATOM 938 O O . SER A 1 118 ? -10.808 -12.334 6.350 1.00 96.81 118 SER A O 1
ATOM 940 N N . ASP A 1 119 ? -12.520 -13.692 5.825 1.00 95.19 119 ASP A N 1
ATOM 941 C CA . ASP A 1 119 ? -11.821 -14.588 4.898 1.00 95.19 119 ASP A CA 1
ATOM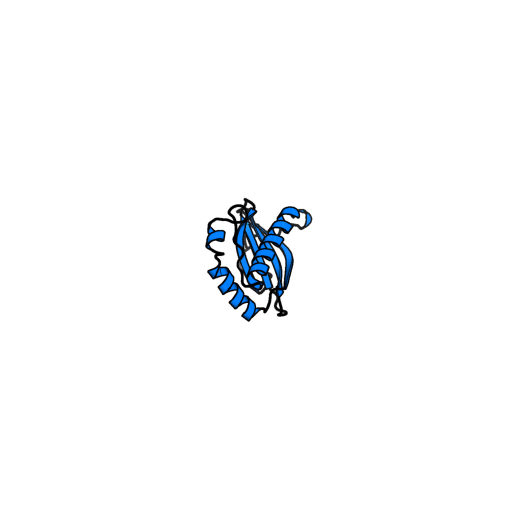 942 C C . ASP A 1 119 ? -11.797 -14.078 3.442 1.00 95.19 119 ASP A C 1
ATOM 944 O O . ASP A 1 119 ? -11.314 -14.773 2.549 1.00 95.19 119 ASP A O 1
ATOM 948 N N . ALA A 1 120 ? -12.297 -12.862 3.195 1.00 95.69 120 ALA A N 1
ATOM 949 C CA . ALA A 1 120 ? -12.261 -12.233 1.882 1.00 95.69 120 ALA A CA 1
ATOM 950 C C . ALA A 1 120 ? -10.821 -12.070 1.368 1.00 95.69 120 ALA A C 1
ATOM 952 O O . ALA A 1 120 ? -9.917 -11.671 2.104 1.00 95.69 120 ALA A O 1
ATOM 953 N N . ASP A 1 121 ? -10.627 -12.313 0.072 1.00 96.56 121 ASP A N 1
ATOM 954 C CA . ASP A 1 121 ? -9.348 -12.080 -0.591 1.00 96.56 121 ASP A CA 1
ATOM 955 C C . ASP A 1 121 ? -9.183 -10.582 -0.889 1.00 96.56 121 ASP A C 1
ATOM 957 O O . ASP A 1 121 ? -9.906 -10.012 -1.713 1.00 96.56 121 ASP A O 1
ATOM 961 N N . VAL A 1 122 ? -8.257 -9.924 -0.187 1.00 98.19 122 VAL A N 1
ATOM 962 C CA . VAL A 1 122 ? -8.047 -8.471 -0.251 1.00 98.19 122 VAL A CA 1
ATOM 963 C C . VAL A 1 122 ? -6.668 -8.161 -0.823 1.00 98.19 122 VAL A C 1
ATOM 965 O O . VAL A 1 122 ? -5.647 -8.676 -0.371 1.00 98.19 122 VAL A O 1
ATOM 968 N N . GLU A 1 123 ? -6.621 -7.261 -1.800 1.00 98.50 123 GLU A N 1
ATOM 969 C CA . GLU A 1 123 ? -5.393 -6.644 -2.283 1.00 98.50 123 GLU A CA 1
ATOM 970 C C . GLU A 1 123 ? -5.100 -5.369 -1.488 1.00 98.50 123 GLU A C 1
ATOM 972 O O . GLU A 1 123 ? -5.915 -4.445 -1.457 1.00 98.50 123 GLU A O 1
ATOM 977 N N . VAL A 1 124 ? -3.893 -5.285 -0.929 1.00 98.69 124 VAL A N 1
ATOM 978 C CA . VAL A 1 124 ? -3.263 -4.016 -0.552 1.00 98.69 124 VAL A CA 1
ATOM 979 C C . VAL A 1 124 ? -2.246 -3.685 -1.636 1.00 98.69 124 VAL A C 1
ATOM 981 O O . VAL A 1 124 ? -1.304 -4.439 -1.874 1.00 98.69 124 VAL A O 1
ATOM 984 N N . ARG A 1 125 ? -2.443 -2.564 -2.324 1.00 98.44 125 ARG A N 1
ATOM 985 C CA . ARG A 1 125 ? -1.628 -2.138 -3.462 1.00 98.44 125 ARG A CA 1
ATOM 986 C C . ARG A 1 125 ? -0.893 -0.854 -3.121 1.00 98.44 125 ARG A C 1
ATOM 988 O O . ARG A 1 125 ? -1.527 0.179 -2.916 1.00 98.44 125 ARG A O 1
ATOM 995 N N . ALA A 1 126 ? 0.434 -0.909 -3.141 1.00 98.69 126 ALA A N 1
ATOM 996 C CA . ALA A 1 126 ? 1.286 0.271 -3.069 1.00 98.69 126 ALA A CA 1
ATOM 997 C C . ALA A 1 126 ? 1.901 0.538 -4.445 1.00 98.69 126 ALA A C 1
ATOM 999 O O . ALA A 1 126 ? 2.485 -0.356 -5.057 1.00 98.69 126 ALA A O 1
ATOM 1000 N N . VAL A 1 127 ? 1.755 1.763 -4.939 1.00 98.25 127 VAL A N 1
ATOM 1001 C CA . VAL A 1 127 ? 2.325 2.206 -6.212 1.00 98.25 127 VAL A CA 1
ATOM 1002 C C . VAL A 1 127 ? 3.433 3.201 -5.917 1.00 98.25 127 VAL A C 1
ATOM 1004 O O . VAL A 1 127 ? 3.175 4.197 -5.243 1.00 98.25 127 VAL A O 1
ATOM 1007 N N . THR A 1 128 ? 4.642 2.957 -6.419 1.00 98.62 128 THR A N 1
ATOM 1008 C CA . THR A 1 128 ? 5.746 3.920 -6.331 1.00 98.62 128 THR A CA 1
ATOM 1009 C C . THR A 1 128 ? 6.083 4.502 -7.692 1.00 98.62 128 THR A C 1
ATOM 1011 O O . THR A 1 128 ? 6.007 3.798 -8.701 1.00 98.62 128 THR A O 1
ATOM 1014 N N . ASP A 1 129 ? 6.487 5.767 -7.717 1.00 97.62 129 ASP A N 1
ATOM 1015 C CA . ASP A 1 129 ? 7.064 6.397 -8.904 1.00 97.62 129 ASP A CA 1
ATOM 1016 C C . ASP A 1 129 ? 8.496 5.896 -9.185 1.00 97.62 129 ASP A C 1
ATOM 1018 O O . ASP A 1 129 ? 9.044 5.046 -8.470 1.00 97.62 129 ASP A O 1
ATOM 1022 N N . SER A 1 130 ? 9.121 6.444 -10.230 1.00 95.44 130 SER A N 1
ATOM 1023 C CA . SER A 1 130 ? 10.497 6.114 -10.616 1.00 95.44 130 SER A CA 1
ATOM 1024 C C . SER A 1 130 ? 11.548 6.528 -9.576 1.00 95.44 130 SER A C 1
ATOM 1026 O O . SER A 1 130 ? 12.662 6.006 -9.599 1.00 95.44 130 SER A O 1
ATOM 1028 N N . ALA A 1 131 ? 11.220 7.455 -8.669 1.00 95.88 131 ALA A N 1
ATOM 1029 C CA . ALA A 1 131 ? 12.072 7.848 -7.547 1.00 95.88 131 ALA A CA 1
ATOM 1030 C C . ALA A 1 131 ? 11.880 6.936 -6.319 1.00 95.88 131 ALA A C 1
ATOM 1032 O O . ALA A 1 131 ? 12.592 7.084 -5.328 1.00 95.88 131 ALA A O 1
ATOM 1033 N N . GLY A 1 132 ? 10.950 5.977 -6.384 1.00 96.81 132 GLY A N 1
ATOM 1034 C CA . GLY A 1 132 ? 10.620 5.076 -5.285 1.00 96.81 132 GLY A CA 1
ATOM 1035 C C . GLY A 1 132 ? 9.677 5.685 -4.249 1.00 96.81 132 GLY A C 1
ATOM 1036 O O . GLY A 1 132 ? 9.466 5.066 -3.208 1.00 96.81 132 GLY A O 1
ATOM 1037 N N . LYS A 1 133 ? 9.090 6.858 -4.520 1.00 98.38 133 LYS A N 1
ATOM 1038 C CA . LYS A 1 133 ? 8.128 7.499 -3.620 1.00 98.38 133 LYS A CA 1
ATOM 1039 C C . LYS A 1 133 ? 6.740 6.927 -3.825 1.00 98.38 133 LYS A C 1
ATOM 1041 O O . LYS A 1 133 ? 6.329 6.679 -4.958 1.00 98.38 133 LYS A O 1
ATOM 1046 N N . LEU A 1 134 ? 5.986 6.773 -2.741 1.00 98.69 134 LEU A N 1
ATOM 1047 C CA . LEU A 1 134 ? 4.589 6.362 -2.792 1.00 98.69 134 LEU A CA 1
ATOM 1048 C C . LEU A 1 134 ? 3.766 7.387 -3.593 1.00 98.69 134 LEU A C 1
ATOM 1050 O O . LEU A 1 134 ? 3.667 8.566 -3.240 1.00 98.69 134 LEU A O 1
ATOM 1054 N N . ALA A 1 135 ? 3.184 6.917 -4.688 1.00 98.19 135 ALA A N 1
ATOM 1055 C CA . ALA A 1 135 ? 2.371 7.682 -5.628 1.00 98.19 135 ALA A CA 1
ATOM 1056 C C . ALA A 1 135 ? 0.914 7.194 -5.677 1.00 98.19 135 ALA A C 1
ATOM 1058 O O . ALA A 1 135 ? 0.052 7.876 -6.223 1.00 98.19 135 ALA A O 1
ATOM 1059 N N . GLY A 1 136 ? 0.624 6.027 -5.099 1.00 97.88 136 GLY A N 1
ATOM 1060 C CA . GLY A 1 136 ? -0.732 5.513 -4.960 1.00 97.88 136 GLY A CA 1
ATOM 1061 C C . GLY A 1 136 ? -0.824 4.446 -3.877 1.00 97.88 136 GLY A C 1
ATOM 1062 O O . GLY A 1 136 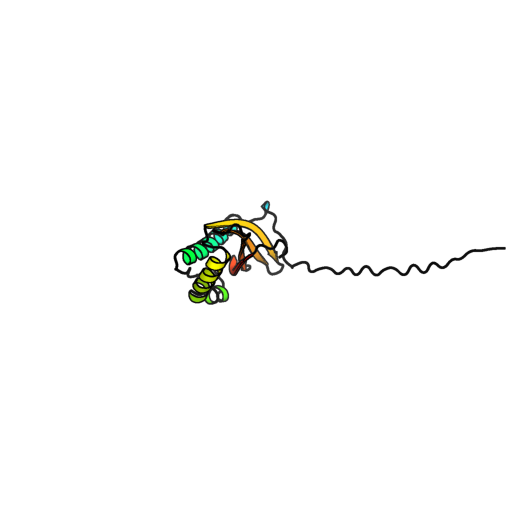? 0.109 3.666 -3.680 1.00 97.88 136 GLY A O 1
ATOM 1063 N N . PHE A 1 137 ? -1.960 4.394 -3.187 1.00 98.38 137 PHE A N 1
ATOM 1064 C CA . PHE A 1 137 ? -2.233 3.404 -2.151 1.00 98.38 137 PHE A CA 1
ATOM 1065 C C . PHE A 1 137 ? -3.703 2.990 -2.205 1.00 98.38 137 PHE A C 1
ATOM 1067 O O . PHE A 1 137 ? -4.587 3.838 -2.107 1.00 98.38 137 PHE A O 1
ATOM 1074 N N . PHE A 1 138 ? -3.967 1.697 -2.397 1.00 97.44 138 PHE A N 1
ATOM 1075 C CA . PHE A 1 138 ? -5.318 1.180 -2.623 1.00 97.44 138 PHE A CA 1
ATOM 1076 C C . PHE A 1 138 ? -5.550 -0.103 -1.838 1.00 97.44 138 PHE A C 1
ATOM 1078 O O . PHE A 1 138 ? -4.654 -0.937 -1.722 1.00 97.44 138 PHE A O 1
ATOM 1085 N N . ILE A 1 139 ? -6.775 -0.276 -1.349 1.00 97.69 139 ILE A N 1
ATOM 1086 C CA . ILE A 1 139 ? -7.221 -1.490 -0.668 1.00 97.69 139 ILE A CA 1
ATOM 1087 C C . ILE A 1 139 ? -8.547 -1.886 -1.302 1.00 97.69 139 ILE A C 1
ATOM 1089 O O . ILE A 1 139 ? -9.466 -1.069 -1.368 1.00 97.69 139 ILE A O 1
ATOM 1093 N N . LYS A 1 140 ? -8.627 -3.101 -1.836 1.00 95.75 140 LYS A N 1
ATOM 1094 C CA . LYS A 1 140 ? -9.778 -3.552 -2.629 1.00 95.75 140 LYS A CA 1
ATOM 1095 C C . LYS A 1 140 ? -9.867 -5.077 -2.662 1.00 95.75 140 LYS A C 1
ATOM 1097 O O . LYS A 1 140 ? -8.868 -5.728 -2.366 1.00 95.75 140 LYS A O 1
ATOM 1102 N N . PRO A 1 141 ? -11.013 -5.661 -3.055 1.00 96.25 141 PRO A N 1
ATOM 1103 C CA . PRO A 1 141 ? -11.080 -7.089 -3.341 1.00 96.25 141 PRO A CA 1
ATOM 1104 C C . PRO A 1 141 ? -10.015 -7.497 -4.361 1.00 96.25 141 PRO A C 1
ATOM 1106 O O . PRO A 1 141 ? -9.711 -6.743 -5.293 1.00 96.25 141 PRO A O 1
ATOM 1109 N N . TRP A 1 142 ? -9.443 -8.680 -4.170 1.00 96.38 142 TRP A N 1
ATOM 1110 C CA . TRP A 1 142 ? -8.434 -9.209 -5.069 1.00 96.38 142 TRP A CA 1
ATOM 1111 C C . TRP A 1 142 ? -8.996 -9.410 -6.478 1.00 96.38 142 TRP A C 1
ATOM 1113 O O . TRP A 1 142 ? -10.108 -9.901 -6.668 1.00 96.38 142 TRP A O 1
ATOM 1123 N N . ASN A 1 143 ? -8.198 -9.040 -7.476 1.00 92.62 143 ASN A N 1
ATOM 1124 C CA . ASN A 1 143 ? -8.478 -9.306 -8.879 1.00 92.62 143 ASN A CA 1
ATOM 1125 C C . ASN A 1 143 ? -7.197 -9.819 -9.541 1.00 92.62 143 ASN A C 1
ATOM 1127 O O . ASN A 1 143 ? -6.160 -9.160 -9.464 1.00 92.62 143 ASN A O 1
ATOM 1131 N N . GLU A 1 144 ? -7.256 -10.994 -10.165 1.00 87.81 144 GLU A N 1
ATOM 1132 C CA . GLU A 1 144 ? -6.109 -11.585 -10.865 1.00 87.81 144 GLU A CA 1
ATOM 1133 C C . GLU A 1 144 ? -5.657 -10.721 -12.045 1.00 87.81 144 GLU A C 1
ATOM 1135 O O . GLU A 1 144 ? -4.462 -10.467 -12.209 1.00 87.81 144 GLU A O 1
ATOM 1140 N N . SER A 1 145 ? -6.618 -10.210 -12.819 1.00 78.31 145 SER A N 1
ATOM 1141 C CA . SER A 1 145 ? -6.366 -9.243 -13.885 1.00 78.31 145 SER A CA 1
ATOM 1142 C C . SER A 1 145 ? -6.190 -7.849 -13.294 1.00 78.31 145 SER A C 1
ATOM 1144 O O . SER A 1 145 ? -7.055 -7.365 -12.556 1.00 78.31 145 SER A O 1
ATOM 1146 N N . LEU A 1 146 ? -5.055 -7.216 -13.591 1.00 65.06 146 LEU A N 1
ATOM 1147 C CA . LEU A 1 146 ? -4.822 -5.827 -13.217 1.00 65.06 146 LEU A CA 1
ATOM 1148 C C . LEU A 1 146 ? -5.430 -4.858 -14.225 1.00 65.06 146 LEU A C 1
ATOM 1150 O O . LEU A 1 146 ? -5.351 -5.147 -15.438 1.00 65.06 146 LEU A O 1
#

Foldseek 3Di:
DDDDDDPPPPPPDPPPPPVPDDPQKDWDDPVPDPVVLLVVQQVVLFVQLVCLLVVHGDQDDPLAADPCCNVCRDRVNSNVVSVVCCVVFNRWDGWAWDTWIAGPQGKIWTWIFTDHPHPFTKTWIFIAGNSSHTPDTDIGGDDPRD

Solvent-accessible surface area (backbone atoms only — not comparable to full-atom values): 8571 Å² total; per-residue (Å²): 132,90,78,89,78,85,81,78,80,77,79,75,77,76,76,76,77,71,76,69,82,72,56,71,56,46,75,58,56,77,92,74,55,58,62,67,58,50,52,50,54,52,47,53,56,47,49,40,53,51,25,33,75,71,75,45,58,49,86,68,47,82,81,55,21,36,73,69,35,43,63,63,52,28,59,68,49,41,51,55,48,42,55,53,45,38,74,75,35,35,57,79,75,52,74,44,86,72,48,45,31,36,31,91,82,44,38,34,39,41,36,21,45,34,44,39,67,40,90,66,62,29,31,37,36,43,27,22,40,76,88,66,22,34,60,44,78,50,76,46,73,58,62,94,75,117

Nearest PDB structures (foldseek):
  2xep-assembly2_B  TM=3.809E-01  e=3.548E-01  Streptomyces clavuligerus
  8ah9-assembly1_A  TM=5.956E-01  e=6.511E+00  synthetic construct